Protein AF-A0A285X667-F1 (afdb_monomer_lite)

Radius of gyration: 15.53 Å; chains: 1; bounding box: 32×23×44 Å

Organism: NCBI:txid1343891

Foldseek 3Di:
DVVVLVVLLVVLVVLLVQLVVQLVVCVVVVVNVSSVVSVVSNVVSVVVNVVSVVVVVVVVVVVVD

pLDDT: mean 80.39, std 16.62, range [39.0, 94.25]

Secondary structure (DSSP, 8-state):
-HHHHHHHHHHHHHHHHHHHHHHHHHHHTT-HHHHHHHHHHHHHHHHHHHHHHHHHHHHHHTT--

Structure (mmCIF, N/CA/C/O backbone):
data_AF-A0A285X667-F1
#
_entry.id   AF-A0A285X667-F1
#
loop_
_atom_site.group_PDB
_atom_site.id
_atom_site.type_symbol
_atom_site.label_atom_id
_atom_site.label_alt_id
_atom_site.label_comp_id
_atom_site.label_asym_id
_atom_site.label_entity_id
_atom_site.label_seq_id
_atom_site.pdbx_PDB_ins_code
_atom_site.Cartn_x
_atom_site.Cartn_y
_atom_site.Cartn_z
_atom_site.occupancy
_atom_site.B_iso_or_equiv
_atom_site.auth_seq_id
_atom_site.auth_comp_id
_atom_site.auth_asym_id
_atom_site.auth_atom_id
_atom_site.pdbx_PDB_model_num
ATOM 1 N N . MET A 1 1 ? -8.424 8.112 24.331 1.00 48.53 1 MET A N 1
ATOM 2 C CA . MET A 1 1 ? -8.092 6.855 23.610 1.00 48.53 1 MET A CA 1
ATOM 3 C C . MET A 1 1 ? -8.820 6.687 22.268 1.00 48.53 1 MET A C 1
ATOM 5 O O . MET A 1 1 ? -8.141 6.403 21.293 1.00 48.53 1 MET A O 1
ATOM 9 N N . LYS A 1 2 ? -10.142 6.930 22.139 1.00 49.88 2 LYS A N 1
ATOM 10 C CA . LYS A 1 2 ? -10.858 6.815 20.837 1.00 49.88 2 LYS A CA 1
ATOM 11 C C . LYS A 1 2 ? -10.277 7.685 19.699 1.00 49.88 2 LYS A C 1
ATOM 13 O O . LYS A 1 2 ? -10.223 7.237 18.560 1.00 49.88 2 LYS A O 1
ATOM 18 N N . LYS A 1 3 ? -9.780 8.896 19.999 1.00 53.16 3 LYS A N 1
ATOM 19 C CA . LYS A 1 3 ? -9.092 9.769 19.018 1.00 53.16 3 LYS A CA 1
ATOM 20 C C . LYS A 1 3 ? -7.770 9.183 18.491 1.00 53.16 3 LYS A C 1
ATOM 22 O O . LYS A 1 3 ? -7.423 9.431 17.344 1.00 53.16 3 LYS A O 1
ATOM 27 N N . PHE A 1 4 ? -7.064 8.395 19.302 1.00 55.25 4 PHE A N 1
ATOM 28 C CA . PHE A 1 4 ? -5.748 7.845 18.955 1.00 55.25 4 PHE A CA 1
ATOM 29 C C . PHE A 1 4 ? -5.873 6.718 17.916 1.00 55.25 4 PHE A C 1
ATOM 31 O O . PHE A 1 4 ? -5.202 6.738 16.892 1.00 55.25 4 PHE A O 1
ATOM 38 N N . ILE A 1 5 ? -6.858 5.834 18.116 1.00 60.75 5 ILE A N 1
ATOM 39 C CA . ILE A 1 5 ? -7.228 4.745 17.191 1.00 60.75 5 ILE A CA 1
ATOM 40 C C . ILE A 1 5 ? -7.627 5.301 15.811 1.00 60.75 5 ILE A C 1
ATOM 42 O O . ILE A 1 5 ? -7.273 4.735 14.776 1.00 60.75 5 ILE A O 1
ATOM 46 N N . ARG A 1 6 ? -8.336 6.439 15.780 1.00 66.69 6 ARG A N 1
ATOM 47 C CA . ARG A 1 6 ? -8.718 7.118 14.532 1.00 66.69 6 ARG A CA 1
ATOM 48 C C . ARG A 1 6 ? -7.508 7.735 13.822 1.00 66.69 6 ARG A C 1
ATOM 50 O O . ARG A 1 6 ? -7.429 7.636 12.605 1.00 66.69 6 ARG A O 1
ATOM 57 N N . SER A 1 7 ? -6.568 8.318 14.568 1.00 77.19 7 SER A N 1
ATOM 58 C CA . SER A 1 7 ? -5.346 8.916 14.009 1.00 77.19 7 SER A CA 1
ATOM 59 C C . SER A 1 7 ? -4.454 7.877 13.318 1.00 77.19 7 SER A C 1
ATOM 61 O O . SER A 1 7 ? -4.055 8.076 12.174 1.00 77.19 7 SER A O 1
ATOM 63 N N . GLU A 1 8 ? -4.210 6.725 13.951 1.00 79.56 8 GLU A N 1
ATOM 64 C CA . GLU A 1 8 ? -3.396 5.657 13.347 1.00 79.56 8 GLU A CA 1
ATOM 65 C C . GLU A 1 8 ? -4.054 5.041 12.110 1.00 79.56 8 GLU A C 1
ATOM 67 O O . GLU A 1 8 ? -3.388 4.804 11.104 1.00 79.56 8 GLU A O 1
ATOM 72 N N . THR A 1 9 ? -5.373 4.841 12.154 1.00 83.69 9 THR A N 1
ATOM 73 C CA . THR A 1 9 ? -6.150 4.329 11.014 1.00 83.69 9 THR A CA 1
ATOM 74 C C . THR A 1 9 ? -6.053 5.280 9.818 1.00 83.69 9 THR A C 1
ATOM 76 O O . THR A 1 9 ? -5.782 4.836 8.706 1.00 83.69 9 THR A O 1
ATOM 79 N N . VAL A 1 10 ? -6.211 6.591 10.045 1.00 86.19 10 VAL A N 1
ATOM 80 C CA . VAL A 1 10 ? -6.091 7.615 8.994 1.00 86.19 10 VAL A CA 1
ATOM 81 C C . VAL A 1 10 ? -4.661 7.695 8.461 1.00 86.19 10 VAL A C 1
ATOM 83 O O . VAL A 1 10 ? -4.476 7.765 7.250 1.00 86.19 10 VAL A O 1
ATOM 86 N N . LYS A 1 11 ? -3.648 7.619 9.334 1.00 89.06 11 LYS A N 1
ATOM 87 C CA . LYS A 1 11 ? -2.238 7.600 8.921 1.00 89.06 11 LYS A CA 1
ATOM 88 C C . LYS A 1 11 ? -1.937 6.403 8.018 1.00 89.06 11 LYS A C 1
ATOM 90 O O . LYS A 1 11 ? -1.319 6.571 6.973 1.00 89.06 11 LYS A O 1
ATOM 95 N N . ASN A 1 12 ? -2.391 5.210 8.401 1.00 88.81 12 ASN A N 1
ATOM 96 C CA . ASN A 1 12 ? -2.209 4.004 7.597 1.00 88.81 12 ASN A CA 1
ATOM 97 C C . ASN A 1 12 ? -2.930 4.124 6.248 1.00 88.81 12 ASN A C 1
ATOM 99 O O . ASN A 1 12 ? -2.359 3.759 5.228 1.00 88.81 12 ASN A O 1
ATOM 103 N N . LEU A 1 13 ? -4.140 4.690 6.224 1.00 89.81 13 LEU A N 1
ATOM 104 C CA . LEU A 1 13 ? -4.884 4.921 4.985 1.00 89.81 13 LEU A CA 1
ATOM 105 C C . LEU A 1 13 ? -4.161 5.897 4.042 1.00 89.81 13 LEU A C 1
ATOM 107 O O . LEU A 1 13 ? -4.092 5.642 2.841 1.00 89.81 13 LEU A O 1
ATOM 111 N N . LEU A 1 14 ? -3.569 6.968 4.585 1.00 92.38 14 LEU A N 1
ATOM 112 C CA . LEU A 1 14 ? -2.742 7.906 3.819 1.00 92.38 14 LEU A CA 1
ATOM 113 C C . LEU A 1 14 ? -1.533 7.209 3.186 1.00 92.38 14 LEU A C 1
ATOM 115 O O . LEU A 1 14 ? -1.259 7.419 2.009 1.00 92.38 14 LEU A O 1
ATOM 119 N N . TRP A 1 15 ? -0.836 6.359 3.944 1.00 92.69 15 TRP A N 1
ATOM 120 C CA . TRP A 1 15 ? 0.314 5.609 3.432 1.00 92.69 15 TRP A CA 1
ATOM 121 C C . TRP A 1 15 ? -0.065 4.591 2.358 1.00 92.69 15 TRP A C 1
ATOM 123 O O . TRP A 1 15 ? 0.676 4.434 1.392 1.00 92.69 15 TRP A O 1
ATOM 133 N N . ILE A 1 16 ? -1.224 3.938 2.483 1.00 93.25 16 ILE A N 1
ATOM 134 C CA . ILE A 1 16 ? -1.751 3.048 1.439 1.00 93.25 16 ILE A CA 1
ATOM 135 C C . ILE A 1 16 ? -2.018 3.847 0.162 1.00 93.25 16 ILE A C 1
ATOM 137 O O . ILE A 1 16 ? -1.553 3.455 -0.904 1.00 93.25 16 ILE A O 1
ATOM 141 N N . ALA A 1 17 ? -2.716 4.982 0.265 1.00 93.06 17 ALA A N 1
ATOM 142 C CA . ALA A 1 17 ? -3.000 5.836 -0.886 1.00 93.06 17 ALA A CA 1
ATOM 143 C C . ALA A 1 17 ? -1.707 6.339 -1.549 1.00 93.06 17 ALA A C 1
ATOM 145 O O . ALA A 1 17 ? -1.569 6.261 -2.767 1.00 93.06 17 ALA A O 1
ATOM 146 N N . PHE A 1 18 ? -0.733 6.778 -0.748 1.00 92.50 18 PHE A N 1
ATOM 147 C CA . PHE A 1 18 ? 0.573 7.215 -1.233 1.00 92.50 18 PHE A CA 1
ATOM 148 C C . PHE A 1 18 ? 1.342 6.088 -1.935 1.00 92.50 18 PHE A C 1
ATOM 150 O O . PHE A 1 18 ? 1.857 6.286 -3.032 1.00 92.50 18 PHE A O 1
ATOM 157 N N . GLY A 1 19 ? 1.379 4.891 -1.346 1.00 93.12 19 GLY A N 1
ATOM 158 C CA . GLY A 1 19 ? 2.037 3.729 -1.938 1.00 93.12 19 GLY A CA 1
ATOM 159 C C . GLY A 1 19 ? 1.376 3.263 -3.239 1.00 93.12 19 GLY A C 1
ATOM 160 O O . GLY A 1 19 ? 2.073 2.926 -4.187 1.00 93.12 19 GLY A O 1
ATOM 161 N N . VAL A 1 20 ? 0.045 3.308 -3.344 1.00 92.81 20 VAL A N 1
ATOM 162 C CA . VAL A 1 20 ? -0.663 2.940 -4.584 1.00 92.81 20 VAL A CA 1
ATOM 163 C C . VAL A 1 20 ? -0.448 3.986 -5.678 1.00 92.81 20 VAL A C 1
ATOM 165 O O . VAL A 1 20 ? -0.068 3.632 -6.791 1.00 92.81 20 VAL A O 1
ATOM 168 N N . ILE A 1 21 ? -0.646 5.273 -5.373 1.00 94.06 21 ILE A N 1
ATOM 169 C CA . ILE A 1 21 ? -0.486 6.359 -6.354 1.00 94.06 21 ILE A CA 1
ATOM 170 C C . ILE A 1 21 ? 0.972 6.447 -6.814 1.00 94.06 21 ILE A C 1
ATOM 172 O O . ILE A 1 21 ? 1.237 6.485 -8.014 1.00 94.06 21 ILE A O 1
ATOM 176 N N . GLY A 1 22 ? 1.920 6.433 -5.873 1.00 91.00 22 GLY A N 1
ATOM 177 C CA . GLY A 1 22 ? 3.345 6.422 -6.184 1.00 91.00 22 GLY A CA 1
ATOM 178 C C . GLY A 1 22 ? 3.737 5.171 -6.965 1.00 91.00 22 GLY A C 1
ATOM 179 O O . GLY A 1 22 ? 4.394 5.280 -7.996 1.00 91.00 22 GLY A O 1
ATOM 180 N N . GLY A 1 23 ? 3.257 3.997 -6.549 1.00 91.12 23 GLY A N 1
ATOM 181 C CA . GLY A 1 23 ? 3.497 2.730 -7.236 1.00 91.12 23 GLY A CA 1
ATOM 182 C C . GLY A 1 23 ? 3.082 2.774 -8.705 1.00 91.12 23 GLY A C 1
ATOM 183 O O . GLY A 1 23 ? 3.889 2.437 -9.569 1.00 91.12 23 GLY A O 1
ATOM 184 N N . ILE A 1 24 ? 1.871 3.258 -8.999 1.00 92.62 24 ILE A N 1
ATOM 185 C CA . ILE A 1 24 ? 1.345 3.395 -10.369 1.00 92.62 24 ILE A CA 1
ATOM 186 C C . ILE A 1 24 ? 2.112 4.461 -11.167 1.00 92.62 24 ILE A C 1
ATOM 188 O O . ILE A 1 24 ? 2.443 4.243 -12.335 1.00 92.62 24 ILE A O 1
ATOM 192 N N . ASN A 1 25 ? 2.429 5.601 -10.546 1.00 93.31 25 ASN A N 1
ATOM 193 C CA . ASN A 1 25 ? 3.161 6.686 -11.199 1.00 93.31 25 ASN A CA 1
ATOM 194 C C . ASN A 1 25 ? 4.576 6.251 -11.617 1.00 93.31 25 ASN A C 1
ATOM 196 O O . ASN A 1 25 ? 4.978 6.457 -12.758 1.00 93.31 25 ASN A O 1
ATOM 200 N N . TYR A 1 26 ? 5.310 5.590 -10.718 1.00 91.69 26 TYR A N 1
ATOM 201 C CA . TYR A 1 26 ? 6.650 5.073 -11.006 1.00 91.69 26 TYR A CA 1
ATOM 202 C C . TYR A 1 26 ? 6.628 3.861 -11.944 1.00 91.69 26 TYR A C 1
ATOM 204 O O . TYR A 1 26 ? 7.532 3.712 -12.759 1.00 91.69 26 TYR A O 1
ATOM 212 N N . PHE A 1 27 ? 5.574 3.037 -11.900 1.00 90.56 27 PHE A N 1
ATOM 213 C CA . PHE A 1 27 ? 5.387 1.947 -12.863 1.00 90.56 27 PHE A CA 1
ATOM 214 C C . PHE A 1 27 ? 5.258 2.477 -14.295 1.00 90.56 27 PHE A C 1
ATOM 216 O O . PHE A 1 27 ? 5.878 1.949 -15.212 1.00 90.56 27 PHE A O 1
ATOM 223 N N . SER A 1 28 ? 4.504 3.567 -14.469 1.00 89.38 28 SER A N 1
ATOM 224 C CA . SER A 1 28 ? 4.305 4.225 -15.771 1.00 89.38 28 SER A CA 1
ATOM 225 C C . SER A 1 28 ? 5.576 4.888 -16.316 1.00 89.38 28 SER A C 1
ATOM 227 O O . SER A 1 28 ? 5.651 5.188 -17.501 1.00 89.38 28 SER A O 1
ATOM 229 N N . ARG A 1 29 ? 6.569 5.127 -15.453 1.00 91.25 29 ARG A N 1
ATOM 230 C CA . ARG A 1 29 ? 7.881 5.698 -15.792 1.00 91.25 29 ARG A CA 1
ATOM 231 C C . ARG A 1 29 ? 8.963 4.636 -16.002 1.00 91.25 29 ARG A C 1
ATOM 233 O O . ARG A 1 29 ? 10.129 4.990 -16.101 1.00 91.25 29 ARG A O 1
ATOM 240 N N . GLU A 1 30 ? 8.587 3.354 -16.007 1.00 89.81 30 GLU A N 1
ATOM 241 C CA . GLU A 1 30 ? 9.507 2.205 -16.073 1.00 89.81 30 GLU A CA 1
ATOM 242 C C . GLU A 1 30 ? 10.500 2.139 -14.892 1.00 89.81 30 GLU A C 1
ATOM 244 O O . GLU A 1 30 ? 11.440 1.345 -14.867 1.00 89.81 30 GLU A O 1
ATOM 249 N N . GLU A 1 31 ? 10.251 2.917 -13.835 1.00 90.81 31 GLU A N 1
ATOM 250 C CA . GLU A 1 31 ? 11.023 2.937 -12.594 1.00 90.81 31 GLU A CA 1
ATOM 251 C C . GLU A 1 31 ? 10.541 1.799 -11.668 1.00 90.81 31 GLU A C 1
ATOM 253 O O . GLU A 1 31 ? 10.105 2.008 -10.530 1.00 90.81 31 GLU A O 1
ATOM 258 N N . TYR A 1 32 ? 10.595 0.559 -12.170 1.00 88.12 32 TYR A N 1
ATOM 259 C CA . TYR A 1 32 ? 9.991 -0.623 -11.540 1.00 88.12 32 TYR A CA 1
ATOM 260 C C . TYR A 1 32 ? 10.498 -0.891 -10.122 1.00 88.12 32 TYR A C 1
ATOM 262 O O . TYR A 1 32 ? 9.744 -1.360 -9.271 1.00 88.12 32 TYR A O 1
ATOM 270 N N . TRP A 1 33 ? 11.758 -0.557 -9.841 1.00 91.44 33 TRP A N 1
ATOM 271 C CA . TRP A 1 33 ? 12.340 -0.727 -8.511 1.00 91.44 33 TRP A CA 1
ATOM 272 C C . TRP A 1 33 ? 11.659 0.175 -7.473 1.00 91.44 33 TRP A C 1
ATOM 274 O O . TRP A 1 33 ? 11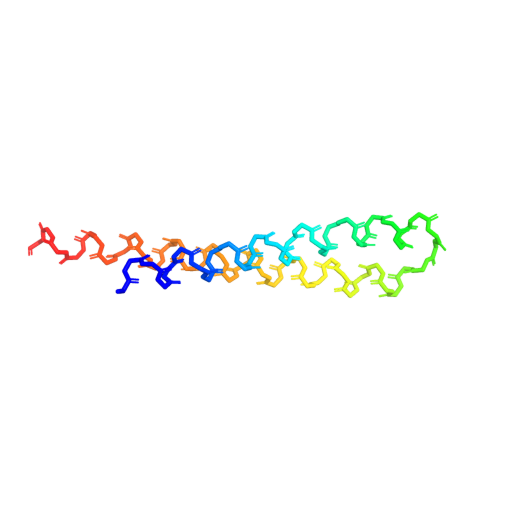.257 -0.276 -6.400 1.00 91.44 33 TRP A O 1
ATOM 284 N N . ILE A 1 34 ? 11.456 1.449 -7.823 1.00 90.31 34 ILE A N 1
ATOM 285 C CA . ILE A 1 34 ? 10.807 2.446 -6.962 1.00 90.31 34 ILE A CA 1
ATOM 286 C C . ILE A 1 34 ? 9.307 2.153 -6.853 1.00 90.31 34 ILE A C 1
ATOM 288 O O . ILE A 1 34 ? 8.730 2.279 -5.768 1.00 90.31 34 ILE A O 1
ATOM 292 N N . SER A 1 35 ? 8.691 1.696 -7.948 1.00 92.31 35 SER A N 1
ATOM 293 C CA . SER A 1 35 ? 7.311 1.207 -7.961 1.00 92.31 35 SER A CA 1
ATOM 294 C C . SER A 1 35 ? 7.118 0.029 -6.999 1.00 92.31 35 SER A C 1
ATOM 296 O O . SER A 1 35 ? 6.211 0.056 -6.166 1.00 92.31 35 SER A O 1
ATOM 298 N N . GLY A 1 36 ? 8.015 -0.961 -7.034 1.00 91.75 36 GLY A N 1
ATOM 299 C CA . GLY A 1 36 ? 7.982 -2.121 -6.145 1.00 91.75 36 GLY A CA 1
ATOM 300 C C . GLY A 1 36 ? 8.060 -1.735 -4.667 1.00 91.75 36 GLY A C 1
ATOM 301 O O . GLY A 1 36 ? 7.279 -2.240 -3.861 1.00 91.75 36 GLY A O 1
ATOM 302 N N . ILE A 1 37 ? 8.929 -0.781 -4.311 1.00 94.06 37 ILE A N 1
ATOM 303 C CA . ILE A 1 37 ? 9.021 -0.253 -2.939 1.00 94.06 37 ILE A CA 1
ATOM 304 C C . ILE A 1 37 ? 7.701 0.409 -2.522 1.00 94.06 37 ILE A C 1
ATOM 306 O O . ILE A 1 37 ? 7.207 0.158 -1.424 1.00 94.06 37 ILE A O 1
ATOM 310 N N . HIS A 1 38 ? 7.092 1.212 -3.394 1.00 93.00 38 HIS A N 1
ATOM 311 C CA . HIS A 1 38 ? 5.818 1.873 -3.103 1.00 93.00 38 HIS A CA 1
ATOM 312 C C . HIS A 1 38 ? 4.661 0.880 -2.926 1.00 93.00 38 HIS A C 1
ATOM 314 O O . HIS A 1 38 ? 3.873 1.014 -1.985 1.00 93.00 38 HIS A O 1
ATOM 320 N N . PHE A 1 39 ? 4.594 -0.161 -3.758 1.00 91.44 39 PHE A N 1
ATOM 321 C CA . PHE A 1 39 ? 3.626 -1.244 -3.586 1.00 91.44 39 PHE A CA 1
ATOM 322 C C . PHE A 1 39 ? 3.862 -2.029 -2.292 1.00 91.44 39 PHE A C 1
ATOM 324 O O . PHE A 1 39 ? 2.903 -2.327 -1.580 1.00 91.44 39 PHE A O 1
ATOM 331 N N . LEU A 1 40 ? 5.118 -2.309 -1.932 1.00 94.25 40 LEU A N 1
ATOM 332 C CA . LEU A 1 40 ? 5.456 -2.972 -0.671 1.00 94.25 40 LEU A CA 1
ATOM 333 C C . LEU A 1 40 ? 4.991 -2.145 0.536 1.00 94.25 40 LEU A C 1
ATOM 335 O O . LEU A 1 40 ? 4.389 -2.686 1.466 1.00 94.25 40 LEU A O 1
ATOM 339 N N . VAL A 1 41 ? 5.213 -0.826 0.498 1.00 92.38 41 VAL A N 1
ATOM 340 C CA . VAL A 1 41 ? 4.716 0.113 1.513 1.00 92.38 41 VAL A CA 1
ATOM 341 C C . VAL A 1 41 ? 3.190 0.046 1.591 1.00 92.38 41 VAL A C 1
ATOM 343 O O . VAL A 1 41 ? 2.647 -0.130 2.683 1.00 92.38 41 VAL A O 1
ATOM 346 N N . ALA A 1 42 ? 2.485 0.100 0.457 1.00 92.25 42 ALA A N 1
ATOM 347 C CA . ALA A 1 42 ? 1.026 0.001 0.440 1.00 92.25 42 ALA A CA 1
ATOM 348 C C . ALA A 1 42 ? 0.521 -1.303 1.083 1.00 92.25 42 ALA A C 1
ATOM 350 O O . ALA A 1 42 ? -0.364 -1.267 1.940 1.00 92.25 42 ALA A O 1
ATOM 351 N N . VAL A 1 43 ? 1.117 -2.447 0.730 1.00 93.88 43 VAL A N 1
ATOM 352 C CA . VAL A 1 43 ? 0.753 -3.763 1.280 1.00 93.88 43 VAL A CA 1
ATOM 353 C C . VAL A 1 43 ? 1.020 -3.834 2.785 1.00 93.88 43 VAL A C 1
ATOM 355 O O . VAL A 1 43 ? 0.165 -4.305 3.539 1.00 93.88 43 VAL A O 1
ATOM 358 N N . LEU A 1 44 ? 2.164 -3.327 3.252 1.00 93.44 44 LEU A N 1
ATOM 359 C CA . LEU A 1 44 ? 2.529 -3.345 4.669 1.00 93.44 44 LEU A CA 1
ATOM 360 C C . LEU A 1 44 ? 1.535 -2.542 5.520 1.00 93.44 44 LEU A C 1
ATOM 362 O O . LEU A 1 44 ? 1.061 -3.019 6.555 1.00 93.44 44 LEU A O 1
ATOM 366 N N . TYR A 1 45 ? 1.181 -1.335 5.074 1.00 90.88 45 TYR A N 1
ATOM 367 C CA . TYR A 1 45 ? 0.219 -0.494 5.783 1.00 90.88 45 TYR A CA 1
ATOM 368 C C . TYR A 1 45 ? -1.214 -1.029 5.682 1.00 90.88 45 TYR A C 1
ATOM 370 O O . TYR A 1 45 ? -1.957 -0.925 6.661 1.00 90.88 45 TYR A O 1
ATOM 378 N N . ALA A 1 46 ? -1.591 -1.668 4.569 1.00 90.56 46 ALA A N 1
ATOM 379 C CA . ALA A 1 46 ? -2.872 -2.362 4.430 1.00 90.56 46 ALA A CA 1
ATOM 380 C C . ALA A 1 46 ? -2.987 -3.547 5.400 1.00 90.56 46 ALA A C 1
ATOM 382 O O . ALA A 1 46 ? -3.995 -3.681 6.097 1.00 90.56 46 ALA A O 1
ATOM 383 N N . TYR A 1 47 ? -1.931 -4.355 5.524 1.00 90.50 47 TYR A N 1
ATOM 384 C CA . TYR A 1 47 ? -1.871 -5.438 6.503 1.00 90.50 47 TYR A CA 1
ATOM 385 C C . TYR A 1 47 ? -1.981 -4.909 7.938 1.00 90.50 47 TYR A C 1
ATOM 387 O O . TYR A 1 47 ? -2.759 -5.428 8.743 1.00 90.50 47 TYR A O 1
ATOM 395 N N . ASN A 1 48 ? -1.253 -3.835 8.258 1.00 87.50 48 ASN A N 1
ATOM 396 C CA . ASN A 1 48 ? -1.286 -3.242 9.592 1.00 87.50 48 ASN A CA 1
ATOM 397 C C . ASN A 1 48 ? -2.670 -2.652 9.923 1.00 87.50 48 ASN A C 1
ATOM 399 O O . ASN A 1 48 ? -3.169 -2.812 11.039 1.00 87.50 48 ASN A O 1
ATOM 403 N N . LEU A 1 49 ? -3.333 -2.037 8.938 1.00 86.94 49 LEU A N 1
ATOM 404 C CA . LEU A 1 49 ? -4.706 -1.553 9.053 1.00 86.94 49 LEU A CA 1
ATOM 405 C C . LEU A 1 49 ? -5.695 -2.702 9.286 1.00 86.94 49 LEU A C 1
ATOM 407 O O . LEU A 1 49 ? -6.491 -2.638 10.221 1.00 86.94 49 LEU A O 1
ATOM 4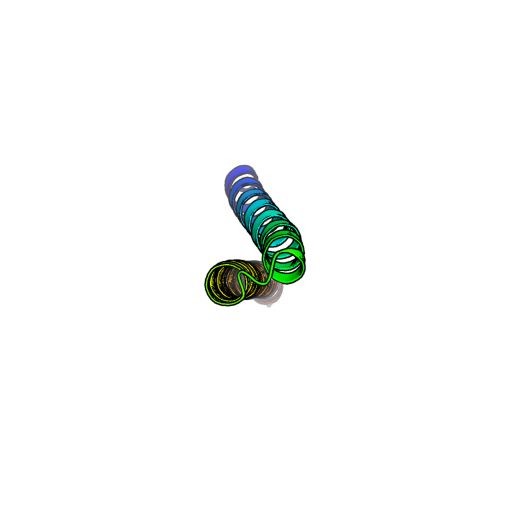11 N N . GLY A 1 50 ? -5.608 -3.774 8.494 1.00 85.12 50 GLY A N 1
ATOM 412 C CA . GLY A 1 50 ? -6.445 -4.964 8.651 1.00 85.12 50 GLY A CA 1
ATOM 413 C C . GLY A 1 50 ? -6.280 -5.605 10.029 1.00 85.12 50 GLY A C 1
ATOM 414 O O . GLY A 1 50 ? -7.265 -5.866 10.721 1.00 85.12 50 GLY A O 1
ATOM 415 N N . LYS A 1 51 ? -5.034 -5.767 10.490 1.00 84.00 51 LYS A N 1
ATOM 416 C CA . LYS A 1 51 ? -4.727 -6.274 11.835 1.00 84.00 51 LYS A CA 1
ATOM 417 C C . LYS A 1 51 ? -5.303 -5.375 12.929 1.00 84.00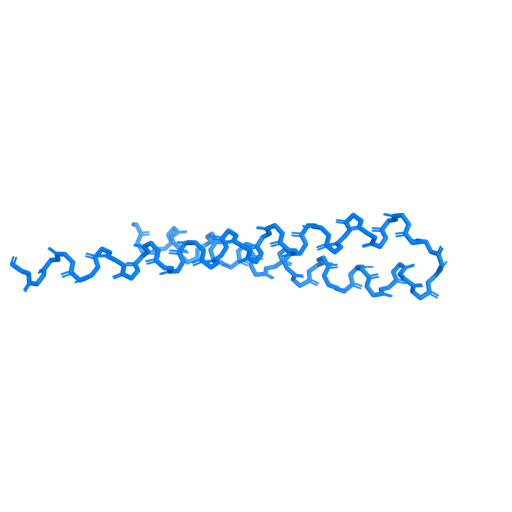 51 LYS A C 1
ATOM 419 O O . LYS A 1 51 ? -5.867 -5.886 13.897 1.00 84.00 51 LYS A O 1
ATOM 424 N N . HIS A 1 52 ? -5.191 -4.055 12.784 1.00 79.62 52 HIS A N 1
ATOM 425 C CA . HIS A 1 52 ? -5.731 -3.096 13.745 1.00 79.62 52 HIS A CA 1
ATOM 426 C C . HIS A 1 52 ? -7.266 -3.151 13.808 1.00 79.62 52 HIS A C 1
ATOM 428 O O . HIS A 1 52 ? -7.828 -3.227 14.901 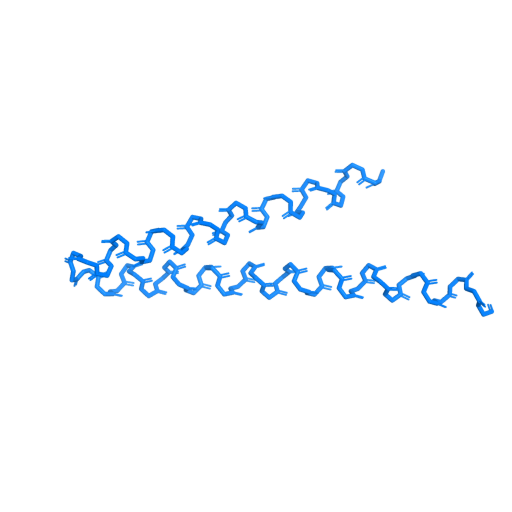1.00 79.62 52 HIS A O 1
ATOM 434 N N . LEU A 1 53 ? -7.945 -3.218 12.658 1.00 79.19 53 LEU A N 1
ATOM 435 C CA . LEU A 1 53 ? -9.403 -3.361 12.576 1.00 79.19 53 LEU A CA 1
ATOM 436 C C . LEU A 1 53 ? -9.887 -4.685 13.191 1.00 79.19 53 LEU A C 1
ATOM 438 O O . LEU A 1 53 ? -10.790 -4.679 14.026 1.00 79.19 53 LEU A O 1
ATOM 442 N N . ILE A 1 54 ? -9.246 -5.810 12.856 1.00 81.25 54 ILE A N 1
ATOM 443 C CA . ILE A 1 54 ? -9.590 -7.143 13.386 1.00 81.25 54 ILE A CA 1
ATOM 444 C C . ILE A 1 54 ? -9.342 -7.226 14.900 1.00 81.25 54 ILE A C 1
ATOM 446 O O . ILE A 1 54 ? -10.179 -7.739 15.645 1.00 81.25 54 ILE A O 1
ATOM 450 N N . SER A 1 55 ? -8.206 -6.709 15.373 1.00 71.75 55 SER A N 1
ATOM 451 C CA . SER A 1 55 ? -7.858 -6.668 16.800 1.00 71.75 55 SER A CA 1
ATOM 452 C C . SER A 1 55 ? -8.826 -5.789 17.599 1.00 71.75 55 SER A C 1
ATOM 454 O O . SER A 1 55 ? -9.282 -6.180 18.677 1.00 71.75 55 SER A O 1
ATOM 456 N N . SER A 1 56 ? -9.207 -4.635 17.041 1.00 65.88 56 SER A N 1
ATOM 457 C CA . SER A 1 56 ? -10.206 -3.743 17.638 1.00 65.88 56 SER A CA 1
ATOM 458 C C . SER A 1 56 ? -11.572 -4.430 17.758 1.00 65.88 56 SER A C 1
ATOM 460 O O . SER A 1 56 ? -12.228 -4.330 18.795 1.00 65.88 56 SER A O 1
ATOM 462 N N . ASN A 1 57 ? -11.959 -5.229 16.757 1.00 60.81 57 ASN A N 1
ATOM 463 C CA . ASN A 1 57 ? -13.224 -5.963 16.769 1.00 60.81 57 ASN A CA 1
ATOM 464 C C . ASN A 1 57 ? -13.229 -7.127 17.786 1.00 60.81 57 ASN A C 1
ATOM 466 O O . ASN A 1 57 ? -14.220 -7.336 18.486 1.00 60.81 57 ASN A O 1
ATOM 470 N N . ARG A 1 58 ? -12.102 -7.838 17.972 1.00 57.62 58 ARG A N 1
ATOM 471 C CA . ARG A 1 58 ? -11.990 -8.902 18.998 1.00 57.62 58 ARG A CA 1
ATOM 472 C C . ARG A 1 58 ? -12.172 -8.392 20.430 1.00 57.62 58 ARG A C 1
ATOM 474 O O . ARG A 1 58 ? -12.699 -9.126 21.264 1.00 57.62 58 ARG A O 1
ATOM 481 N N . LYS A 1 59 ? -11.77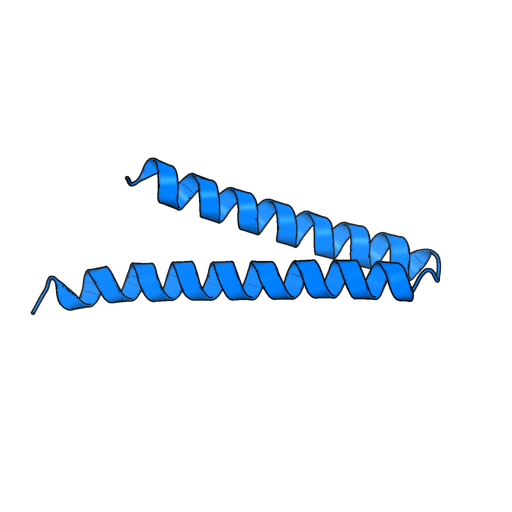0 -7.152 20.736 1.00 53.84 59 LYS A N 1
ATOM 482 C CA . LYS A 1 59 ? -11.983 -6.560 22.072 1.00 53.84 59 LYS A CA 1
ATOM 483 C C . LYS A 1 59 ? -13.463 -6.315 22.392 1.00 53.84 59 LYS A C 1
ATOM 485 O O . LYS A 1 59 ? -13.818 -6.336 23.564 1.00 53.84 59 LYS A O 1
ATOM 490 N N . MET A 1 60 ? -14.326 -6.133 21.389 1.00 50.72 60 ME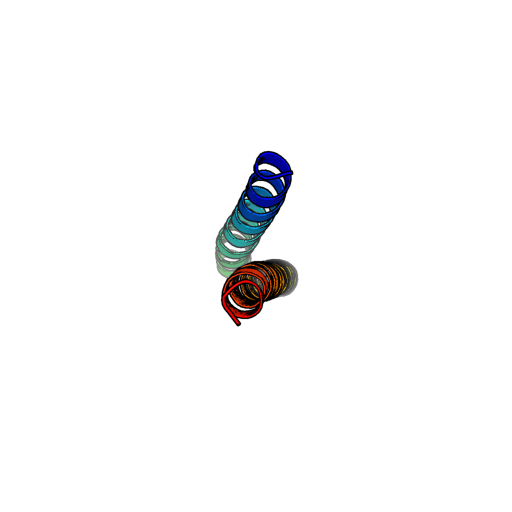T A N 1
ATOM 491 C CA . MET A 1 60 ? -15.770 -5.968 21.609 1.00 50.72 60 MET A CA 1
ATOM 492 C C . MET A 1 60 ? -16.501 -7.296 21.849 1.00 50.72 60 MET A C 1
ATOM 494 O O . MET A 1 60 ? -17.480 -7.314 22.588 1.00 50.72 60 MET A O 1
ATOM 498 N N . VAL A 1 61 ? -16.009 -8.409 21.292 1.00 52.50 61 VAL A N 1
ATOM 499 C CA . VAL A 1 61 ? -16.600 -9.748 21.494 1.00 52.50 61 VAL A CA 1
ATOM 500 C C . VAL A 1 61 ? -16.297 -10.304 22.891 1.00 52.50 61 VAL A C 1
ATOM 502 O O . VAL A 1 61 ? -17.147 -10.955 23.486 1.00 52.50 61 VAL A O 1
ATOM 505 N N . LYS A 1 62 ? -15.126 -9.998 23.467 1.00 45.72 62 LYS A N 1
ATOM 506 C CA . LYS A 1 62 ? -14.732 -10.488 24.803 1.00 45.72 62 LYS A CA 1
ATOM 507 C C . LYS A 1 62 ? -15.379 -9.760 25.993 1.00 45.72 62 LYS A C 1
ATOM 509 O O . LYS A 1 62 ? -15.229 -10.234 27.107 1.00 45.72 62 LYS A O 1
ATOM 514 N N . ASN A 1 63 ? -16.062 -8.631 25.781 1.00 45.84 63 ASN A N 1
ATOM 515 C CA . ASN A 1 63 ? -16.713 -7.847 26.848 1.00 45.84 63 ASN A CA 1
ATOM 516 C C . ASN A 1 63 ? -18.235 -8.096 26.940 1.00 45.84 63 ASN A C 1
ATOM 518 O O . ASN A 1 63 ? -18.956 -7.333 27.575 1.00 45.84 63 ASN A O 1
ATOM 522 N N . LYS A 1 64 ? -18.736 -9.115 26.232 1.00 43.38 64 LYS A N 1
ATOM 523 C CA . LYS A 1 64 ? -20.140 -9.559 26.257 1.00 43.38 64 LYS A CA 1
ATOM 524 C C . LYS A 1 64 ? -20.299 -11.016 26.730 1.00 43.38 64 LYS A C 1
ATOM 526 O O . LYS A 1 64 ? -21.372 -11.580 26.540 1.00 43.38 64 LYS A O 1
ATOM 531 N N . GLY A 1 65 ? -19.237 -11.619 27.266 1.00 39.00 65 GLY A N 1
ATOM 532 C CA . GLY A 1 65 ? -19.248 -12.968 27.841 1.00 39.00 65 GLY A CA 1
ATOM 533 C C . GLY A 1 65 ? -19.204 -12.901 29.352 1.00 39.00 65 GLY A C 1
ATOM 534 O O . GLY A 1 65 ? -18.403 -12.075 29.845 1.00 39.00 65 GLY A O 1
#

Sequence (65 aa):
MKKFIRSETVKNLLWIAFGVIGGINYFSREEYWISGIHFLVAVLYAYNLGKHLISSNRKMVKNKG